Protein AF-A0A960H473-F1 (afdb_monomer)

Solvent-accessible surface area (backbone atoms only — not comparable to full-atom values): 8405 Å² total; per-residue (Å²): 109,72,68,59,54,53,52,51,51,52,54,52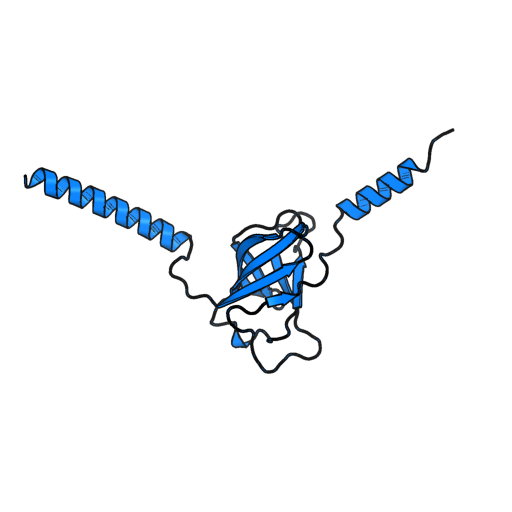,49,51,53,49,54,52,50,49,51,54,37,59,74,71,44,74,83,60,80,60,36,41,31,35,36,42,30,79,50,71,58,87,66,54,50,65,70,21,47,22,24,44,92,85,42,77,44,35,25,26,66,40,76,43,80,42,96,88,62,25,17,39,38,36,29,35,28,37,64,92,52,35,78,79,35,34,52,63,37,37,32,34,57,45,52,96,45,98,86,46,66,30,29,40,38,40,42,78,44,100,74,65,45,94,50,44,50,52,72,75,37,78,33,66,36,54,74,68,66,85,52,67,66,57,56,50,53,50,49,51,52,55,53,65,71,59,72,84,129

pLDDT: mean 86.51, std 12.82, range [48.12, 97.94]

Foldseek 3Di:
DVVVVVVVVVVVVVVVVVVVVVCVVLVVVPAFQKEKEKFLACDDQADFQAFEEEPRHGFWTFHDWDQDPNRIIITIITGHPVCQQVAAQQWEWEWDAPDLPGHTHIYTHADPDGHNGTHGGHYYHYHPDYDDRVVNVVVVVVVVVVVPDDD

Radius of gyration: 22.27 Å; Cα contacts (8 Å, |Δi|>4): 266; chains: 1; bounding box: 54×34×86 Å

Sequence (151 aa):
MKRLLAGLATITAIAAVVALAVGLFRGSFTKTVPVTVISDRAGLVMNPDAKVKLNGAQVGKVASIETMSNGGAALHLDLDPSLVDIIPANVGAEITSSTVFGSKFVDLVPPANPSAQPVRANQVIEGNRVTVEINTVFQQLVSVLSQIEPA

Structure (mmCIF, N/CA/C/O backbone):
data_AF-A0A960H473-F1
#
_entry.id   AF-A0A960H473-F1
#
loop_
_atom_site.group_PDB
_atom_site.id
_atom_site.type_symbol
_atom_site.label_atom_id
_atom_site.label_alt_id
_atom_site.label_comp_id
_atom_site.label_asym_id
_atom_site.label_entity_id
_atom_site.label_seq_id
_atom_site.pdbx_PDB_ins_code
_atom_site.Cartn_x
_atom_site.Cartn_y
_atom_site.Cartn_z
_atom_site.occupancy
_atom_site.B_iso_or_equiv
_atom_site.auth_seq_id
_atom_site.auth_comp_id
_atom_site.auth_asym_id
_atom_site.auth_atom_id
_atom_site.pdbx_PDB_model_num
ATOM 1 N N . MET A 1 1 ? 32.880 12.452 -37.963 1.00 62.97 1 MET A N 1
ATOM 2 C CA . MET A 1 1 ? 31.447 12.209 -37.660 1.00 62.97 1 MET A CA 1
ATOM 3 C C . MET A 1 1 ? 31.139 10.814 -37.116 1.00 62.97 1 MET A C 1
ATOM 5 O O . MET A 1 1 ? 30.485 10.751 -36.087 1.00 62.97 1 MET A O 1
ATOM 9 N N . LYS A 1 2 ? 31.635 9.705 -37.696 1.00 76.12 2 LYS A N 1
ATOM 10 C CA . LYS A 1 2 ? 31.334 8.336 -37.200 1.00 76.12 2 LYS A CA 1
ATOM 11 C C . LYS A 1 2 ? 31.669 8.097 -35.711 1.00 76.12 2 LYS A C 1
ATOM 13 O O . LYS A 1 2 ? 30.886 7.478 -35.007 1.00 76.12 2 LYS A O 1
ATOM 18 N N . ARG A 1 3 ? 32.787 8.644 -35.214 1.00 82.62 3 ARG A N 1
ATOM 19 C CA . ARG A 1 3 ? 33.190 8.549 -33.793 1.00 82.62 3 ARG A CA 1
ATOM 20 C C . ARG A 1 3 ? 32.268 9.312 -32.832 1.00 82.62 3 ARG A C 1
ATOM 22 O O . ARG A 1 3 ? 32.014 8.830 -31.738 1.00 82.62 3 ARG A O 1
ATOM 29 N N . LEU A 1 4 ? 31.755 10.469 -33.255 1.00 85.94 4 LEU A N 1
ATOM 30 C CA . LEU A 1 4 ? 30.803 11.272 -32.474 1.00 85.94 4 LEU A CA 1
ATOM 31 C C . LEU A 1 4 ? 29.442 10.572 -32.383 1.00 85.94 4 LEU A C 1
ATOM 33 O O . LEU A 1 4 ? 28.867 10.505 -31.305 1.00 85.94 4 LEU A O 1
ATOM 37 N N . LEU A 1 5 ? 28.976 9.985 -33.492 1.00 90.12 5 LEU A N 1
ATOM 38 C CA . LEU A 1 5 ? 27.752 9.175 -33.521 1.00 90.12 5 LEU A CA 1
ATOM 39 C C . LEU A 1 5 ? 27.862 7.939 -32.622 1.00 90.12 5 LEU A C 1
ATOM 41 O O . LEU A 1 5 ? 26.946 7.665 -31.857 1.00 90.12 5 LEU A O 1
ATOM 45 N N . ALA A 1 6 ? 28.994 7.228 -32.672 1.00 90.94 6 ALA A N 1
ATOM 46 C CA . ALA A 1 6 ? 29.238 6.083 -31.798 1.00 90.94 6 ALA A CA 1
ATOM 47 C C . ALA A 1 6 ? 29.291 6.490 -30.314 1.00 90.94 6 ALA A C 1
ATOM 49 O O . ALA A 1 6 ? 28.708 5.812 -29.477 1.00 90.94 6 ALA A O 1
ATOM 50 N N . GLY A 1 7 ? 29.936 7.617 -29.989 1.00 92.94 7 GLY A N 1
ATOM 51 C CA . GLY A 1 7 ? 29.963 8.149 -28.623 1.00 92.94 7 GLY A CA 1
ATOM 52 C C . GLY A 1 7 ? 28.570 8.509 -28.102 1.00 92.94 7 GLY A C 1
ATOM 53 O O . GLY A 1 7 ? 28.204 8.099 -27.003 1.00 92.94 7 GLY A O 1
ATOM 54 N N . LEU A 1 8 ? 27.769 9.210 -28.912 1.00 95.94 8 LEU A N 1
ATOM 55 C CA . LEU A 1 8 ? 26.397 9.567 -28.553 1.00 95.94 8 LEU A CA 1
ATOM 56 C C . LEU A 1 8 ? 25.522 8.320 -28.365 1.00 95.94 8 LEU A C 1
ATOM 58 O O . LEU A 1 8 ? 24.825 8.220 -27.362 1.00 95.94 8 LEU A O 1
ATOM 62 N N . ALA A 1 9 ? 25.617 7.345 -29.275 1.00 95.88 9 ALA A N 1
ATOM 63 C CA . ALA A 1 9 ? 24.871 6.093 -29.182 1.00 95.88 9 ALA A CA 1
ATOM 64 C C . ALA A 1 9 ? 25.179 5.330 -27.884 1.00 95.88 9 ALA A C 1
ATOM 66 O O . ALA A 1 9 ? 24.258 4.856 -27.221 1.00 95.88 9 ALA A O 1
ATOM 67 N N . THR A 1 10 ? 26.450 5.260 -27.479 1.00 95.81 10 THR A N 1
ATOM 68 C CA . THR A 1 10 ? 26.849 4.612 -26.222 1.00 95.81 10 THR A CA 1
ATOM 69 C C . THR A 1 10 ? 26.279 5.334 -25.000 1.00 95.81 10 THR A C 1
ATOM 71 O O . THR A 1 10 ? 25.761 4.682 -24.097 1.00 95.81 10 THR A O 1
ATOM 74 N N . ILE A 1 11 ? 26.319 6.672 -24.972 1.00 97.25 11 ILE A N 1
ATOM 75 C CA . ILE A 1 11 ? 25.741 7.460 -23.869 1.00 97.25 11 ILE A CA 1
ATOM 76 C C . ILE A 1 11 ? 24.231 7.226 -23.779 1.00 97.25 11 ILE A C 1
ATOM 78 O O . ILE A 1 11 ? 23.711 6.974 -22.693 1.00 97.25 11 ILE A O 1
ATOM 82 N N . THR A 1 12 ? 23.529 7.257 -24.914 1.00 97.56 12 THR A N 1
ATOM 83 C CA . THR A 1 12 ? 22.089 6.984 -24.959 1.00 97.56 12 THR A CA 1
ATOM 84 C C . THR A 1 12 ? 21.772 5.565 -24.494 1.00 97.56 12 THR A C 1
ATOM 86 O O . THR A 1 12 ? 20.835 5.381 -23.721 1.00 97.56 12 THR A O 1
ATOM 89 N N . ALA A 1 13 ? 22.564 4.569 -24.898 1.00 97.75 13 ALA A N 1
ATOM 90 C CA . ALA A 1 13 ? 22.385 3.189 -24.456 1.00 97.75 13 ALA A CA 1
ATOM 91 C C . ALA A 1 13 ? 22.559 3.049 -22.935 1.00 97.75 13 ALA A C 1
ATOM 93 O O . ALA A 1 13 ? 21.725 2.429 -22.281 1.00 97.75 13 ALA A O 1
ATOM 94 N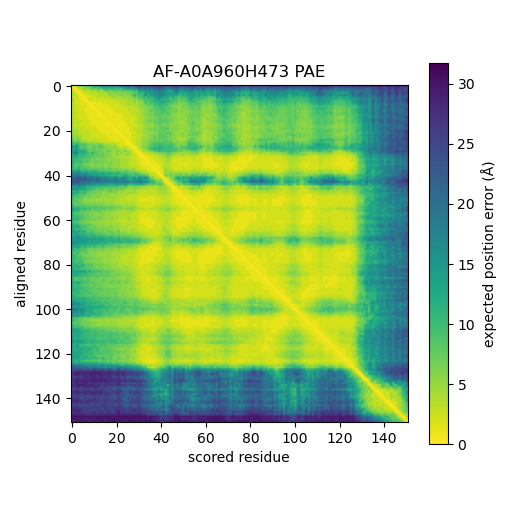 N . ILE A 1 14 ? 23.587 3.676 -22.352 1.00 97.94 14 ILE A N 1
ATOM 95 C CA . ILE A 1 14 ? 23.796 3.681 -20.896 1.00 97.94 14 ILE A CA 1
ATOM 96 C C . ILE A 1 14 ? 22.619 4.355 -20.184 1.00 97.94 14 ILE A C 1
ATOM 98 O O . ILE A 1 14 ? 22.074 3.791 -19.236 1.00 97.94 14 ILE A O 1
ATOM 102 N N . ALA A 1 15 ? 22.188 5.528 -20.653 1.00 97.88 15 ALA A N 1
ATOM 103 C CA . ALA A 1 15 ? 21.049 6.234 -20.073 1.00 97.88 15 ALA A CA 1
ATOM 104 C C . ALA A 1 15 ? 19.764 5.390 -20.128 1.00 97.88 15 ALA A C 1
ATOM 106 O O . ALA A 1 15 ? 19.024 5.338 -19.146 1.00 97.88 15 ALA A O 1
ATOM 107 N N . ALA A 1 16 ? 19.529 4.678 -21.234 1.00 97.44 16 ALA A N 1
ATOM 108 C CA . ALA A 1 16 ? 18.391 3.777 -21.385 1.00 97.44 16 ALA A CA 1
ATOM 109 C C . ALA A 1 16 ? 18.452 2.591 -20.411 1.00 97.44 16 ALA A C 1
ATOM 111 O O . ALA A 1 16 ? 17.446 2.269 -19.785 1.00 97.44 16 ALA A O 1
ATOM 112 N N . VAL A 1 17 ? 19.625 1.972 -20.232 1.00 97.88 17 VAL A N 1
ATOM 113 C CA . VAL A 1 17 ? 19.820 0.870 -19.273 1.00 97.88 17 VAL A CA 1
ATOM 114 C C . VAL A 1 17 ? 19.560 1.338 -17.841 1.00 97.88 17 VAL A C 1
ATOM 116 O O . VAL A 1 17 ? 18.849 0.665 -17.099 1.00 97.88 17 VAL A O 1
ATOM 119 N N . VAL A 1 18 ? 20.081 2.509 -17.459 1.00 97.38 18 VAL A N 1
ATOM 120 C CA . VAL A 1 18 ? 19.844 3.095 -16.130 1.00 97.38 18 VAL A CA 1
ATOM 121 C C . VAL A 1 18 ? 18.361 3.410 -15.931 1.00 97.38 18 VAL A C 1
ATOM 123 O O . VAL A 1 18 ? 17.791 3.036 -14.908 1.00 97.38 18 VAL A O 1
ATOM 126 N N . ALA A 1 19 ? 17.710 4.041 -16.912 1.00 95.50 19 ALA A N 1
ATOM 127 C CA . ALA A 1 19 ? 16.282 4.348 -16.848 1.00 95.50 19 ALA A CA 1
ATOM 128 C C . ALA A 1 19 ? 15.425 3.077 -16.729 1.00 95.50 19 ALA A C 1
ATOM 130 O O . ALA A 1 19 ? 14.502 3.028 -15.915 1.00 95.50 19 ALA A O 1
ATOM 131 N N . LEU A 1 20 ? 15.762 2.030 -17.488 1.00 95.56 20 LEU A N 1
ATOM 132 C CA . LEU A 1 20 ? 15.090 0.736 -17.421 1.00 95.56 20 LEU A CA 1
ATOM 133 C C . LEU A 1 20 ? 15.265 0.086 -16.044 1.00 95.56 20 LEU A C 1
ATOM 135 O O . LEU A 1 20 ? 14.284 -0.361 -15.457 1.00 95.56 20 LEU A O 1
ATOM 139 N N . ALA A 1 21 ? 16.485 0.077 -15.500 1.00 94.94 21 ALA A N 1
ATOM 140 C CA . ALA A 1 21 ? 16.762 -0.464 -14.172 1.00 94.94 21 ALA A CA 1
ATOM 141 C C . ALA A 1 21 ? 15.971 0.276 -13.079 1.00 94.94 21 ALA A C 1
ATOM 143 O O . ALA A 1 21 ? 15.367 -0.364 -12.219 1.00 94.94 21 ALA A O 1
ATOM 144 N N . VAL A 1 22 ? 15.907 1.611 -13.146 1.00 93.56 22 VAL A N 1
ATOM 145 C CA . VAL A 1 22 ? 15.099 2.428 -12.224 1.00 93.56 22 VAL A CA 1
ATOM 146 C C . VAL A 1 22 ? 13.610 2.094 -12.347 1.00 93.56 22 VAL A C 1
ATOM 148 O O . VAL A 1 22 ? 12.943 1.918 -11.328 1.00 93.56 22 VAL A O 1
ATOM 151 N N . GLY A 1 23 ? 13.083 1.978 -13.569 1.00 90.25 23 GLY A N 1
ATOM 152 C CA . GLY A 1 23 ? 11.677 1.634 -13.800 1.00 90.25 23 GLY A CA 1
ATOM 153 C C . GLY A 1 23 ? 11.313 0.235 -13.294 1.00 90.25 23 GLY A C 1
ATOM 154 O O . GLY A 1 23 ? 10.269 0.059 -12.667 1.00 90.25 23 GLY A O 1
ATOM 155 N N . LEU A 1 24 ? 12.197 -0.748 -13.495 1.00 87.75 24 LEU A N 1
ATOM 156 C CA . LEU A 1 24 ? 12.027 -2.105 -12.970 1.00 87.75 24 LEU A CA 1
ATOM 157 C C . LEU A 1 24 ? 12.066 -2.127 -11.439 1.00 87.75 24 LEU A C 1
ATOM 159 O O . LEU A 1 24 ? 11.209 -2.753 -10.824 1.00 87.75 24 LEU A O 1
ATOM 163 N N . PHE A 1 25 ? 13.000 -1.400 -10.817 1.00 86.00 25 PHE A N 1
ATOM 164 C CA . PHE A 1 25 ? 13.117 -1.343 -9.357 1.00 86.00 25 PHE A CA 1
ATOM 165 C C . PHE A 1 25 ? 11.898 -0.689 -8.690 1.00 86.00 25 PHE A C 1
ATOM 167 O O . PHE A 1 25 ? 11.474 -1.112 -7.620 1.00 86.00 25 PHE A O 1
ATOM 174 N N . ARG A 1 26 ? 11.294 0.315 -9.337 1.00 83.31 26 ARG A N 1
ATOM 175 C CA . ARG A 1 26 ? 10.057 0.964 -8.867 1.00 83.31 26 ARG A CA 1
ATOM 176 C C . ARG A 1 26 ? 8.788 0.155 -9.155 1.00 83.31 26 ARG A C 1
ATOM 178 O O . ARG A 1 26 ? 7.716 0.524 -8.682 1.00 83.31 26 ARG A O 1
ATOM 185 N N . GLY A 1 27 ? 8.882 -0.918 -9.942 1.00 80.31 27 GLY A N 1
ATOM 186 C CA . GLY A 1 27 ? 7.722 -1.686 -10.395 1.00 80.31 27 GLY A CA 1
ATOM 187 C C . GLY A 1 27 ? 6.835 -0.933 -11.391 1.00 80.31 27 GLY A C 1
ATOM 188 O O . GLY A 1 27 ? 5.669 -1.278 -11.537 1.00 80.31 27 GLY A O 1
ATOM 189 N N . SER A 1 28 ? 7.362 0.074 -12.101 1.00 78.50 28 SER A N 1
ATOM 190 C CA . SER A 1 28 ? 6.592 0.935 -13.021 1.00 78.50 28 SER A CA 1
ATOM 191 C C . SER A 1 28 ? 5.975 0.200 -14.221 1.00 78.50 28 SER A C 1
ATOM 193 O O . SER A 1 28 ? 5.201 0.789 -14.968 1.00 78.50 28 SER A O 1
ATOM 195 N N . PHE A 1 29 ? 6.323 -1.072 -14.420 1.00 82.12 29 PHE A N 1
ATOM 196 C CA . PHE A 1 29 ? 5.809 -1.929 -15.491 1.00 82.12 29 PHE A CA 1
ATOM 197 C C . PHE A 1 29 ? 4.865 -3.031 -14.980 1.00 82.12 29 PHE A C 1
ATOM 199 O O . PHE A 1 29 ? 4.435 -3.882 -15.759 1.00 82.12 29 PHE A O 1
ATOM 206 N N . THR A 1 30 ? 4.551 -3.040 -13.683 1.00 83.88 30 THR A N 1
ATOM 207 C CA . THR A 1 30 ? 3.662 -4.027 -13.066 1.00 83.88 30 THR A CA 1
ATOM 208 C C . THR A 1 30 ? 2.213 -3.568 -13.186 1.00 83.88 30 THR A C 1
ATOM 210 O O . THR A 1 30 ? 1.893 -2.420 -12.889 1.00 83.88 30 THR A O 1
ATOM 213 N N . LYS A 1 31 ? 1.317 -4.464 -13.617 1.00 90.81 31 LYS A N 1
ATOM 214 C CA . LYS A 1 31 ? -0.126 -4.190 -13.615 1.00 90.81 31 LYS A CA 1
ATOM 215 C C . LYS A 1 31 ? -0.656 -4.262 -12.186 1.00 90.81 31 LYS A C 1
ATOM 217 O O . LYS A 1 31 ? -0.385 -5.239 -11.494 1.00 90.81 31 LYS A O 1
ATOM 222 N N . THR A 1 32 ? -1.437 -3.269 -11.787 1.00 93.69 32 THR A N 1
ATOM 223 C CA . THR A 1 32 ? -2.049 -3.176 -10.457 1.00 93.69 32 THR A CA 1
ATOM 224 C C . THR A 1 32 ? -3.525 -2.815 -10.588 1.00 93.69 32 THR A C 1
ATOM 226 O O . THR A 1 32 ? -3.970 -2.321 -11.629 1.00 93.69 32 THR A O 1
ATOM 229 N N . VAL A 1 33 ? -4.304 -3.099 -9.546 1.00 96.25 33 VAL A N 1
ATOM 230 C CA . VAL A 1 33 ? -5.680 -2.613 -9.410 1.00 96.25 33 VAL A CA 1
ATOM 231 C C . VAL A 1 33 ? -5.666 -1.458 -8.406 1.00 96.25 33 VAL A C 1
ATOM 233 O O . VAL A 1 33 ? -5.464 -1.710 -7.216 1.00 96.25 33 VAL A O 1
ATOM 236 N N . PRO A 1 34 ? -5.841 -0.202 -8.862 1.00 96.56 34 PRO A N 1
ATOM 237 C CA . PRO A 1 34 ? -5.769 0.957 -7.985 1.00 96.56 34 PRO A CA 1
ATOM 238 C C . PRO A 1 34 ? -7.007 1.027 -7.091 1.00 96.56 34 PRO A C 1
ATOM 240 O O . PRO A 1 34 ? -8.123 0.857 -7.576 1.00 96.56 34 PRO A O 1
ATOM 243 N N . VAL A 1 35 ? -6.832 1.299 -5.804 1.00 96.94 35 VAL A N 1
ATOM 244 C CA . VAL A 1 35 ? -7.915 1.488 -4.821 1.00 96.94 35 VAL A CA 1
ATOM 245 C C . VAL A 1 35 ? -7.502 2.597 -3.861 1.00 96.94 35 VAL A C 1
ATOM 247 O O . VAL A 1 35 ? -6.326 2.712 -3.537 1.00 96.94 35 VAL A O 1
ATOM 250 N N . THR A 1 36 ? -8.437 3.408 -3.377 1.00 96.81 36 THR A N 1
ATOM 251 C CA . THR A 1 36 ? -8.126 4.496 -2.440 1.00 96.81 36 THR A CA 1
ATOM 252 C C . THR A 1 36 ? -8.727 4.209 -1.073 1.00 96.81 36 THR A C 1
ATOM 254 O O . THR A 1 36 ? -9.915 3.920 -0.968 1.00 96.81 36 THR A O 1
ATOM 257 N N . VAL A 1 37 ? -7.928 4.333 -0.016 1.00 94.81 37 VAL A N 1
ATOM 258 C CA . VAL A 1 37 ? -8.411 4.317 1.370 1.00 94.81 37 VAL A CA 1
ATOM 259 C C . VAL A 1 37 ? -8.442 5.738 1.906 1.00 94.81 37 VAL A C 1
ATOM 261 O O . VAL A 1 37 ? -7.423 6.429 1.911 1.00 94.81 37 VAL A O 1
ATOM 264 N N . ILE A 1 38 ? -9.607 6.159 2.386 1.00 93.00 38 ILE A N 1
ATOM 265 C CA . ILE A 1 38 ? -9.791 7.444 3.060 1.00 93.00 38 ILE A CA 1
ATOM 266 C C . ILE A 1 38 ? -9.703 7.225 4.565 1.00 93.00 38 ILE A C 1
ATOM 268 O O . ILE A 1 38 ? -10.375 6.355 5.106 1.00 93.00 38 ILE A O 1
ATOM 272 N N . SER A 1 39 ? -8.867 8.008 5.239 1.00 88.75 39 SER A N 1
ATOM 273 C CA . SER A 1 39 ? -8.642 7.900 6.681 1.00 88.75 39 SER A CA 1
ATOM 274 C C . SER A 1 39 ? -8.574 9.275 7.339 1.00 88.75 39 SER A C 1
ATOM 276 O O . SER A 1 39 ? -8.140 10.248 6.718 1.00 88.75 39 SER A O 1
ATOM 278 N N . ASP A 1 40 ? -8.927 9.344 8.624 1.00 83.81 40 ASP A N 1
ATOM 279 C CA . ASP A 1 40 ? -8.807 10.569 9.432 1.00 83.81 40 ASP A CA 1
ATOM 280 C C . ASP A 1 40 ? -7.354 11.053 9.559 1.00 83.81 40 ASP A C 1
ATOM 282 O O . ASP A 1 40 ? -7.100 12.212 9.869 1.00 83.81 40 ASP A O 1
ATOM 286 N N . ARG A 1 41 ? -6.385 10.153 9.355 1.00 76.38 41 ARG A N 1
ATOM 287 C CA . ARG A 1 41 ? -4.946 10.428 9.355 1.00 76.38 41 ARG A CA 1
ATOM 288 C C . ARG A 1 41 ? -4.189 9.273 8.711 1.00 76.38 41 ARG A C 1
ATOM 290 O O . ARG A 1 41 ? -4.548 8.117 8.911 1.00 76.38 41 ARG A O 1
ATOM 297 N N . ALA A 1 42 ? -3.054 9.570 8.078 1.00 68.38 42 ALA A N 1
ATOM 298 C CA . ALA A 1 42 ? -2.188 8.543 7.487 1.00 68.38 42 ALA A CA 1
ATOM 299 C C . ALA A 1 42 ? -1.597 7.560 8.524 1.00 68.38 42 ALA A C 1
ATOM 301 O O . ALA A 1 42 ? -1.170 6.470 8.159 1.00 68.38 42 ALA A O 1
ATOM 302 N N . GLY A 1 43 ? -1.571 7.940 9.809 1.00 63.66 43 GLY A N 1
ATOM 303 C CA . GLY A 1 43 ? -0.901 7.214 10.894 1.00 63.66 43 GLY A CA 1
ATOM 304 C C . GLY A 1 43 ? 0.580 7.593 11.021 1.00 63.66 43 GLY A C 1
ATOM 305 O O . GLY A 1 43 ? 1.241 7.918 10.034 1.00 63.66 43 GLY A O 1
ATOM 306 N N . LEU A 1 44 ? 1.116 7.593 12.248 1.00 63.09 44 LEU A N 1
ATOM 307 C CA . LEU A 1 44 ? 2.544 7.847 12.469 1.00 63.09 44 LEU A CA 1
ATOM 308 C C . LEU A 1 44 ? 3.374 6.767 11.738 1.00 63.09 44 LEU A C 1
ATOM 310 O O . LEU A 1 44 ? 3.180 5.579 11.985 1.00 63.09 44 LEU A O 1
ATOM 314 N N . VAL A 1 45 ? 4.312 7.168 10.868 1.00 70.94 45 VAL A N 1
ATOM 315 C CA . VAL A 1 45 ? 5.222 6.261 10.122 1.00 70.94 45 VAL A CA 1
ATOM 316 C C . VAL A 1 45 ? 4.539 5.403 9.033 1.00 70.94 45 VAL A C 1
ATOM 318 O O . VAL A 1 45 ? 4.959 4.278 8.749 1.00 70.94 45 VAL A O 1
ATOM 321 N N . MET A 1 46 ? 3.492 5.919 8.385 1.00 88.25 46 MET A N 1
ATOM 322 C CA . MET A 1 46 ? 3.026 5.363 7.108 1.00 88.25 46 MET A CA 1
ATOM 323 C C . MET A 1 46 ? 3.950 5.807 5.969 1.00 88.25 46 MET A C 1
ATOM 325 O O . MET A 1 46 ? 4.280 6.986 5.865 1.00 88.25 46 MET A O 1
ATOM 329 N N . ASN A 1 47 ? 4.365 4.867 5.119 1.00 89.06 47 ASN A N 1
ATOM 330 C CA . ASN A 1 47 ? 5.302 5.118 4.024 1.00 89.06 47 ASN A CA 1
ATOM 331 C C . ASN A 1 47 ? 4.745 4.599 2.692 1.00 89.06 47 ASN A C 1
ATOM 333 O O . ASN A 1 47 ? 4.018 3.602 2.687 1.00 89.06 47 ASN A O 1
ATOM 337 N N . PRO A 1 48 ? 5.134 5.206 1.558 1.00 91.31 48 PRO A N 1
ATOM 338 C CA . PRO A 1 48 ? 5.034 4.540 0.265 1.00 91.31 48 PRO A CA 1
ATOM 339 C C . PRO A 1 48 ? 5.707 3.160 0.312 1.00 91.31 48 PRO A C 1
ATOM 341 O O . PRO A 1 48 ? 6.639 2.936 1.087 1.00 91.31 48 PRO A O 1
ATOM 344 N N . ASP A 1 49 ? 5.196 2.226 -0.484 1.00 92.00 49 ASP A N 1
ATOM 345 C CA . ASP A 1 49 ? 5.552 0.803 -0.496 1.00 92.00 49 ASP A CA 1
ATOM 346 C C . ASP A 1 49 ? 5.226 0.030 0.802 1.00 92.00 49 ASP A C 1
ATOM 348 O O . ASP A 1 49 ? 5.579 -1.148 0.933 1.00 92.00 49 ASP A O 1
ATOM 352 N N . ALA A 1 50 ? 4.494 0.633 1.751 1.00 94.62 50 ALA A N 1
ATOM 353 C CA . ALA A 1 50 ? 3.926 -0.101 2.879 1.00 94.62 50 ALA A CA 1
ATOM 354 C C . ALA A 1 50 ? 3.002 -1.224 2.390 1.00 94.62 50 ALA A C 1
ATOM 356 O O . ALA A 1 50 ? 2.327 -1.113 1.367 1.00 94.62 50 ALA A O 1
ATOM 357 N N . LYS A 1 51 ? 2.970 -2.334 3.129 1.00 96.19 51 LYS A N 1
ATOM 358 C CA . LYS A 1 51 ? 2.206 -3.518 2.724 1.00 96.19 51 LYS A CA 1
ATOM 359 C C . LYS A 1 51 ? 0.704 -3.241 2.808 1.00 96.19 51 LYS A C 1
ATOM 361 O O . LYS A 1 51 ? 0.248 -2.576 3.733 1.00 96.19 51 LYS A O 1
ATOM 366 N N . VAL A 1 52 ? -0.054 -3.814 1.881 1.00 97.06 52 VAL A N 1
ATOM 367 C CA . VAL A 1 52 ? -1.503 -3.990 2.024 1.00 97.06 52 VAL A CA 1
ATOM 368 C C . VAL A 1 52 ? -1.747 -5.469 2.255 1.00 97.06 52 VAL A C 1
ATOM 370 O O . VAL A 1 52 ? -1.221 -6.299 1.508 1.00 97.06 52 VAL A O 1
ATOM 373 N N . LYS A 1 53 ? -2.478 -5.812 3.311 1.00 97.12 53 LYS A N 1
ATOM 374 C CA . LYS A 1 53 ? -2.699 -7.195 3.728 1.00 97.12 53 LYS A CA 1
ATOM 375 C C . LYS A 1 53 ? -4.176 -7.546 3.767 1.00 97.12 53 LYS A C 1
ATOM 377 O O . LYS A 1 53 ? -5.007 -6.669 3.911 1.00 97.12 53 LYS A O 1
ATOM 382 N N . LEU A 1 54 ? -4.471 -8.831 3.641 1.00 96.50 54 LEU A N 1
ATOM 383 C CA . LEU A 1 54 ? -5.771 -9.442 3.892 1.00 96.50 54 LEU A CA 1
ATOM 384 C C . LEU A 1 54 ? -5.499 -10.706 4.706 1.00 96.50 54 LEU A C 1
ATOM 386 O O . LEU A 1 54 ? -4.720 -11.556 4.267 1.00 96.50 54 LEU A O 1
ATOM 390 N N . ASN A 1 55 ? -6.095 -10.833 5.893 1.00 94.06 55 ASN A N 1
ATOM 391 C CA . ASN A 1 55 ? -5.865 -11.977 6.789 1.00 94.06 55 ASN A CA 1
ATOM 392 C C . ASN A 1 55 ? -4.362 -12.256 7.035 1.00 94.06 55 ASN A C 1
ATOM 394 O O . ASN A 1 55 ? -3.917 -13.402 7.068 1.00 94.06 55 ASN A O 1
ATOM 398 N N . GLY A 1 56 ? -3.551 -11.196 7.143 1.00 92.56 56 GLY A N 1
ATOM 399 C CA . GLY A 1 56 ? -2.102 -11.277 7.358 1.00 92.56 56 GLY A CA 1
ATOM 400 C C . GLY A 1 56 ? -1.244 -11.559 6.114 1.00 92.56 56 GLY A C 1
ATOM 401 O O . GLY A 1 56 ? -0.033 -11.317 6.161 1.00 92.56 56 GLY A O 1
ATOM 402 N N . ALA A 1 57 ? -1.834 -11.994 4.997 1.00 95.69 57 ALA A N 1
ATOM 403 C CA . ALA A 1 57 ? -1.137 -12.191 3.726 1.00 95.69 57 ALA A CA 1
ATOM 404 C C . ALA A 1 57 ? -1.063 -10.879 2.937 1.00 95.69 57 ALA A C 1
ATOM 406 O O . ALA A 1 57 ? -2.021 -10.114 2.917 1.00 95.69 57 ALA A O 1
ATOM 407 N N . GLN A 1 58 ? 0.069 -10.597 2.289 1.00 97.19 58 GLN A N 1
ATOM 408 C CA . GLN A 1 58 ? 0.210 -9.392 1.471 1.00 97.19 58 GLN A CA 1
ATOM 409 C C . GLN A 1 58 ? -0.553 -9.551 0.149 1.00 97.19 58 GLN A C 1
ATOM 411 O O . GLN A 1 58 ? -0.308 -10.501 -0.585 1.00 97.19 58 GLN A O 1
ATOM 416 N N . VAL A 1 59 ? -1.431 -8.594 -0.149 1.00 97.38 59 VAL A N 1
ATOM 417 C CA . VAL A 1 59 ? -2.263 -8.549 -1.368 1.00 97.38 59 VAL A CA 1
ATOM 418 C C . VAL A 1 59 ? -2.013 -7.302 -2.221 1.00 97.38 59 VAL A C 1
ATOM 420 O O . VAL A 1 59 ? -2.625 -7.120 -3.268 1.00 97.38 59 VAL A O 1
ATOM 423 N N . GLY A 1 60 ? -1.120 -6.418 -1.777 1.00 96.88 60 GLY A N 1
ATOM 424 C CA . GLY A 1 60 ? -0.782 -5.193 -2.490 1.00 96.88 60 GLY A CA 1
ATOM 425 C C . GLY A 1 60 ? 0.220 -4.333 -1.731 1.00 96.88 60 GLY A C 1
ATOM 426 O O . GLY A 1 60 ? 0.910 -4.799 -0.809 1.00 96.88 60 GLY A O 1
ATOM 427 N N . LYS A 1 61 ? 0.285 -3.060 -2.111 1.00 96.06 61 LYS A N 1
ATOM 428 C CA . LYS A 1 61 ? 1.117 -2.045 -1.461 1.00 96.06 61 LYS A CA 1
ATOM 429 C C . LYS A 1 61 ? 0.492 -0.652 -1.526 1.00 96.06 61 LYS A C 1
ATOM 431 O O . LYS A 1 61 ? -0.364 -0.389 -2.362 1.00 96.06 61 LYS A O 1
ATOM 436 N N . VAL A 1 62 ? 0.944 0.244 -0.659 1.00 95.75 62 VAL A N 1
ATOM 437 C CA . VAL A 1 62 ? 0.628 1.674 -0.718 1.00 95.75 62 VAL A CA 1
ATOM 438 C C . VAL A 1 62 ? 1.491 2.308 -1.808 1.00 95.75 62 VAL A C 1
ATOM 440 O O . VAL A 1 62 ? 2.714 2.318 -1.701 1.00 95.75 62 VAL A O 1
ATOM 443 N N . ALA A 1 63 ? 0.872 2.824 -2.863 1.00 94.44 63 ALA A N 1
ATOM 444 C CA . ALA A 1 63 ? 1.547 3.504 -3.963 1.00 94.44 63 ALA A CA 1
ATOM 445 C C . ALA A 1 63 ? 1.943 4.936 -3.579 1.00 94.44 63 ALA A C 1
ATOM 447 O O . ALA A 1 63 ? 3.070 5.371 -3.817 1.00 94.44 63 ALA A O 1
ATOM 448 N N . SER A 1 64 ? 1.021 5.670 -2.956 1.00 94.19 64 SER A N 1
ATOM 449 C CA . SER A 1 64 ? 1.252 7.042 -2.511 1.00 94.19 64 SER A CA 1
ATOM 450 C C . SER A 1 64 ? 0.307 7.431 -1.378 1.00 94.19 64 SER A C 1
ATOM 452 O O . SER A 1 64 ? -0.686 6.760 -1.096 1.00 94.19 64 SER A O 1
ATOM 454 N N . ILE A 1 65 ? 0.661 8.516 -0.695 1.00 93.38 65 ILE A N 1
ATOM 455 C CA . ILE A 1 65 ? -0.091 9.072 0.426 1.00 93.38 65 ILE A CA 1
ATOM 456 C C . ILE A 1 65 ? -0.314 10.544 0.109 1.00 93.38 65 ILE A C 1
ATOM 458 O O . ILE A 1 65 ? 0.641 11.274 -0.157 1.00 93.38 65 ILE A O 1
ATOM 462 N N . GLU A 1 66 ? -1.567 10.966 0.133 1.00 92.75 66 GLU A N 1
ATOM 463 C CA . GLU A 1 66 ? -1.983 12.336 -0.117 1.00 92.75 66 GLU A CA 1
ATOM 464 C C . GLU A 1 66 ? -2.617 12.915 1.147 1.00 92.75 66 GLU A C 1
ATOM 466 O O . GLU A 1 66 ? -3.531 12.331 1.732 1.00 92.75 66 GLU A O 1
ATOM 471 N N . THR A 1 67 ? -2.125 14.075 1.574 1.00 90.19 67 THR A N 1
ATOM 472 C CA . THR A 1 67 ? -2.716 14.823 2.685 1.00 90.19 67 THR A CA 1
ATOM 473 C C . THR A 1 67 ? -3.911 15.613 2.173 1.00 90.19 67 THR A C 1
ATOM 475 O O . THR A 1 67 ? -3.770 16.437 1.270 1.00 90.19 67 THR A O 1
ATOM 478 N N . MET A 1 68 ? -5.081 15.396 2.766 1.00 88.56 68 MET A N 1
ATOM 479 C CA . MET A 1 68 ? -6.298 16.114 2.403 1.00 88.56 68 MET A CA 1
ATOM 480 C C . MET A 1 68 ? -6.417 17.450 3.142 1.00 88.56 68 MET A C 1
ATOM 482 O O . MET A 1 68 ? -5.885 17.645 4.235 1.00 88.56 68 MET A O 1
ATOM 486 N N . SER A 1 69 ? -7.168 18.382 2.553 1.00 87.00 69 SER A N 1
ATOM 487 C CA . SER A 1 69 ? -7.385 19.735 3.089 1.00 87.00 69 SER A CA 1
ATOM 488 C C . SER A 1 69 ? -8.109 19.762 4.439 1.00 87.00 69 SER A C 1
ATOM 490 O O . SER A 1 69 ? -7.952 20.713 5.200 1.00 87.00 69 SER A O 1
ATOM 492 N N . ASN A 1 70 ? -8.875 18.718 4.754 1.00 84.88 70 ASN A N 1
ATOM 493 C CA . ASN A 1 70 ? -9.567 18.545 6.031 1.00 84.88 70 ASN A CA 1
ATOM 494 C C . ASN A 1 70 ? -8.673 17.958 7.145 1.00 84.88 70 ASN A C 1
ATOM 496 O O . ASN A 1 70 ? -9.174 17.687 8.232 1.00 84.88 70 ASN A O 1
ATOM 500 N N . GLY A 1 71 ? -7.379 17.738 6.883 1.00 82.50 71 GLY A N 1
ATOM 501 C CA . GLY A 1 71 ? -6.440 17.112 7.821 1.00 82.50 71 GLY A CA 1
ATOM 502 C C . GLY A 1 71 ? -6.400 15.579 7.763 1.00 82.50 71 GLY A C 1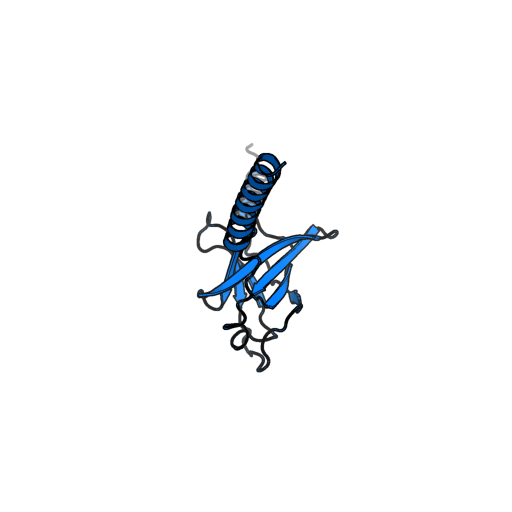
ATOM 503 O O . GLY A 1 71 ? -5.558 14.982 8.434 1.00 82.50 71 GLY A O 1
ATOM 504 N N . GLY A 1 72 ? -7.258 14.953 6.951 1.00 87.56 72 GLY A N 1
ATOM 505 C CA . GLY A 1 72 ? -7.247 13.516 6.679 1.00 87.56 72 GLY A CA 1
ATOM 506 C C . GLY A 1 72 ? -6.152 13.086 5.701 1.00 87.56 72 GLY A C 1
ATOM 507 O O . GLY A 1 72 ? -5.372 13.900 5.200 1.00 87.56 72 GLY A O 1
ATOM 508 N N . ALA A 1 73 ? -6.108 11.792 5.390 1.00 90.75 73 ALA A N 1
ATOM 509 C CA . ALA A 1 73 ? -5.198 11.241 4.390 1.00 90.75 73 ALA A CA 1
ATOM 510 C C . ALA A 1 73 ? -5.900 10.273 3.434 1.00 90.75 73 ALA A C 1
ATOM 512 O O . ALA A 1 73 ? -6.680 9.417 3.861 1.00 90.75 73 ALA A O 1
ATOM 513 N N . ALA A 1 74 ? -5.577 10.400 2.148 1.00 93.75 74 ALA A N 1
ATOM 514 C CA . ALA A 1 74 ? -5.931 9.450 1.106 1.00 93.75 74 ALA A CA 1
ATOM 515 C C . ALA A 1 74 ? -4.712 8.569 0.814 1.00 93.75 74 ALA A C 1
ATOM 517 O O . ALA A 1 74 ? -3.657 9.054 0.404 1.00 93.75 74 ALA A O 1
ATOM 518 N N . LEU A 1 75 ? -4.842 7.268 1.061 1.00 94.88 75 LEU A N 1
ATOM 519 C CA . LEU A 1 75 ? -3.820 6.282 0.737 1.00 94.88 75 LEU A CA 1
ATOM 520 C C . LEU A 1 75 ? -4.206 5.636 -0.588 1.00 94.88 75 LEU A C 1
ATOM 522 O O . LEU A 1 75 ? -5.228 4.956 -0.679 1.00 94.88 75 LEU A O 1
ATOM 526 N N . HIS A 1 76 ? -3.383 5.838 -1.608 1.00 96.69 76 HIS A N 1
ATOM 527 C CA . HIS A 1 76 ? -3.554 5.203 -2.908 1.00 96.69 76 HIS A CA 1
ATOM 528 C C . HIS A 1 76 ? -2.867 3.844 -2.868 1.00 96.69 76 HIS A C 1
ATOM 530 O O . HIS A 1 76 ? -1.675 3.753 -2.577 1.00 96.69 76 HIS A O 1
ATOM 536 N N . LEU A 1 77 ? -3.628 2.785 -3.102 1.00 96.88 77 LEU A N 1
ATOM 537 C CA . LEU A 1 77 ? -3.196 1.400 -3.014 1.00 96.88 77 LEU A CA 1
ATOM 538 C C . LEU A 1 77 ? -3.077 0.801 -4.407 1.00 96.88 77 LEU A C 1
ATOM 540 O O . LEU A 1 77 ? -3.958 0.978 -5.242 1.00 96.88 77 LEU A O 1
ATOM 544 N N . ASP A 1 78 ? -2.029 0.015 -4.599 1.00 96.88 78 ASP A N 1
ATOM 545 C CA . ASP A 1 78 ? -1.839 -0.864 -5.740 1.00 96.88 78 ASP A CA 1
ATOM 546 C C . ASP A 1 78 ? -2.073 -2.307 -5.285 1.00 96.88 78 ASP A C 1
ATOM 548 O O . ASP A 1 78 ? -1.228 -2.899 -4.603 1.00 96.88 78 ASP A O 1
ATOM 552 N N . LEU A 1 79 ? -3.229 -2.874 -5.639 1.00 97.12 79 LEU A N 1
ATOM 553 C CA . LEU A 1 79 ? -3.553 -4.273 -5.350 1.00 97.12 79 LEU A CA 1
ATOM 554 C C . LEU A 1 79 ? -3.038 -5.199 -6.454 1.00 97.12 79 LEU A C 1
ATOM 556 O O . LEU A 1 79 ? -3.018 -4.832 -7.633 1.00 97.12 79 LEU A O 1
ATOM 560 N N . ASP A 1 80 ? -2.643 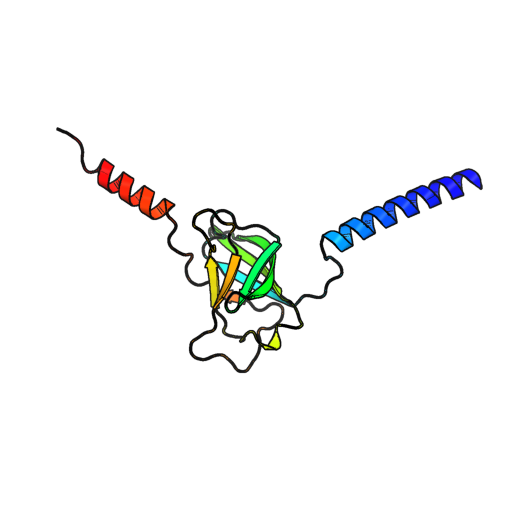-6.412 -6.069 1.00 95.94 80 ASP A N 1
ATOM 561 C CA . ASP A 1 80 ? -2.234 -7.459 -7.001 1.00 95.94 80 ASP A CA 1
ATOM 562 C C . ASP A 1 80 ? -3.460 -7.974 -7.779 1.00 95.94 80 ASP A C 1
ATOM 564 O O . ASP A 1 80 ? -4.367 -8.546 -7.166 1.00 95.94 80 ASP A O 1
ATOM 568 N N . PRO A 1 81 ? -3.508 -7.831 -9.118 1.00 94.88 81 PRO A N 1
ATOM 569 C CA . PRO A 1 81 ? -4.644 -8.276 -9.922 1.00 94.88 81 PRO A CA 1
ATOM 570 C C . PRO A 1 81 ? -4.977 -9.763 -9.760 1.00 94.88 81 PRO A C 1
ATOM 572 O O . PRO A 1 81 ? -6.130 -10.140 -9.932 1.00 94.88 81 PRO A O 1
ATOM 575 N N . SER A 1 82 ? -3.993 -10.605 -9.426 1.00 94.88 82 SER A N 1
ATOM 576 C CA . SER A 1 82 ? -4.202 -12.043 -9.215 1.00 94.88 82 SER A CA 1
ATOM 577 C C . SER A 1 82 ? -4.904 -12.376 -7.893 1.00 94.88 82 SER A C 1
ATOM 579 O O . SER A 1 82 ? -5.405 -13.486 -7.729 1.00 94.88 82 SER A O 1
ATOM 581 N N . LEU A 1 83 ? -4.961 -11.418 -6.961 1.00 95.62 83 LEU A N 1
ATOM 582 C CA . LEU A 1 83 ? -5.547 -11.569 -5.627 1.00 95.62 83 LEU A CA 1
ATOM 583 C C . LEU A 1 83 ? -6.789 -10.688 -5.424 1.00 95.62 83 LEU A C 1
ATOM 585 O O . LEU A 1 83 ? -7.413 -10.740 -4.371 1.00 95.62 83 LEU A O 1
ATOM 589 N N . VAL A 1 84 ? -7.182 -9.879 -6.408 1.00 94.62 84 VAL A N 1
ATOM 590 C CA . VAL A 1 84 ? -8.334 -8.969 -6.280 1.00 94.62 84 VAL A CA 1
ATOM 591 C C . VAL A 1 84 ? -9.662 -9.719 -6.184 1.00 94.62 84 VAL A C 1
ATOM 593 O O . VAL A 1 84 ? -10.544 -9.295 -5.441 1.00 94.62 84 VAL A O 1
ATOM 596 N N . ASP A 1 85 ? -9.783 -10.872 -6.844 1.00 94.94 85 ASP A N 1
ATOM 597 C CA . ASP A 1 85 ? -11.018 -11.668 -6.858 1.00 94.94 85 ASP A CA 1
ATOM 598 C C . ASP A 1 85 ? -11.404 -12.232 -5.479 1.00 94.94 85 ASP A C 1
ATOM 600 O O . ASP A 1 85 ? -12.569 -12.549 -5.245 1.00 94.94 85 ASP A O 1
ATOM 604 N N . ILE A 1 86 ? -10.447 -12.335 -4.549 1.00 95.19 86 ILE A N 1
ATOM 605 C CA . ILE A 1 86 ? -10.694 -12.800 -3.174 1.00 95.19 86 ILE A CA 1
ATOM 606 C C . ILE A 1 86 ? -10.968 -11.656 -2.189 1.00 95.19 86 ILE A C 1
ATOM 608 O O . ILE A 1 86 ? -11.289 -11.920 -1.031 1.00 95.19 86 ILE A O 1
ATOM 612 N N . ILE A 1 87 ? -10.832 -10.395 -2.615 1.00 96.88 87 ILE A N 1
ATOM 613 C CA . ILE A 1 87 ? -11.066 -9.215 -1.777 1.00 96.88 87 ILE A CA 1
ATOM 614 C C . ILE A 1 87 ? -12.513 -8.749 -1.995 1.00 96.88 87 ILE A C 1
ATOM 616 O O . ILE A 1 87 ? -12.828 -8.264 -3.083 1.00 96.88 87 ILE A O 1
ATOM 620 N N . PRO A 1 88 ? -13.403 -8.833 -0.991 1.00 96.00 88 PRO A N 1
ATOM 621 C CA . PRO A 1 88 ? -14.795 -8.410 -1.143 1.00 96.00 88 PRO A CA 1
ATOM 622 C C . PRO A 1 88 ? -14.922 -6.910 -1.438 1.00 96.00 88 PRO A C 1
ATOM 624 O O . PRO A 1 88 ? -14.194 -6.090 -0.884 1.00 96.00 88 PRO A O 1
ATOM 627 N N . ALA A 1 89 ? -15.918 -6.515 -2.231 1.00 95.19 89 ALA A N 1
ATOM 628 C CA . ALA A 1 89 ? -16.181 -5.109 -2.553 1.00 95.19 89 ALA A CA 1
ATOM 629 C C . ALA A 1 89 ? -16.565 -4.259 -1.332 1.00 95.19 89 ALA A C 1
ATOM 631 O O . ALA A 1 89 ? -16.485 -3.041 -1.389 1.00 95.19 89 ALA A O 1
ATOM 632 N N . ASN A 1 90 ? -17.011 -4.867 -0.237 1.00 94.12 90 ASN A N 1
ATOM 633 C CA . ASN A 1 90 ? -17.373 -4.183 1.007 1.00 94.12 90 ASN A CA 1
ATOM 634 C C . ASN A 1 90 ? -16.325 -4.392 2.114 1.00 94.12 90 ASN A C 1
ATOM 636 O O . ASN A 1 90 ? -16.666 -4.367 3.295 1.00 94.12 90 ASN A O 1
ATOM 640 N N . VAL A 1 91 ? -15.068 -4.649 1.737 1.00 95.12 91 VAL A N 1
ATOM 641 C CA . VAL A 1 91 ? -13.948 -4.762 2.676 1.00 95.12 91 VAL A CA 1
ATOM 642 C C . VAL A 1 91 ? -13.694 -3.427 3.384 1.00 95.12 91 VAL A C 1
ATOM 644 O O . VAL A 1 91 ? -13.770 -2.367 2.764 1.00 95.12 91 VAL A O 1
ATOM 647 N N . GLY A 1 92 ? -13.409 -3.481 4.684 1.00 94.00 92 GLY A N 1
ATOM 648 C CA . GLY A 1 92 ? -12.920 -2.331 5.444 1.00 94.00 92 GLY A CA 1
ATOM 649 C C . GLY A 1 92 ? -11.401 -2.211 5.351 1.00 94.00 92 GLY A C 1
ATOM 650 O O . GLY A 1 92 ? -10.725 -3.134 4.896 1.00 94.00 92 GLY A O 1
ATOM 651 N N . ALA A 1 93 ? -10.849 -1.094 5.817 1.00 93.75 93 ALA A N 1
ATOM 652 C CA . ALA A 1 93 ? -9.405 -0.911 5.920 1.00 93.75 93 ALA A CA 1
ATOM 653 C C . ALA A 1 93 ? -9.013 -0.356 7.293 1.00 93.75 93 ALA A C 1
ATOM 655 O O . ALA A 1 93 ? -9.639 0.578 7.789 1.00 93.75 93 ALA A O 1
ATOM 656 N N . GLU A 1 94 ? -7.944 -0.892 7.871 1.00 91.25 94 GLU A N 1
ATOM 657 C CA . GLU A 1 94 ? -7.334 -0.409 9.108 1.00 91.25 94 GLU A CA 1
ATOM 658 C C . GLU A 1 94 ? -5.854 -0.092 8.883 1.00 91.25 94 GLU A C 1
ATOM 660 O O . GLU A 1 94 ? -5.153 -0.775 8.137 1.00 91.25 94 GLU A O 1
ATOM 665 N N . ILE A 1 95 ? -5.353 0.950 9.545 1.00 90.62 95 ILE A N 1
ATOM 666 C CA . ILE A 1 95 ? -3.932 1.307 9.517 1.00 90.62 95 ILE A CA 1
ATOM 667 C C . ILE A 1 95 ? -3.293 0.831 10.820 1.00 90.62 95 ILE A C 1
ATOM 669 O O . ILE A 1 95 ? -3.524 1.408 11.884 1.00 90.62 95 ILE A O 1
ATOM 673 N N . THR A 1 96 ? -2.465 -0.211 10.741 1.00 89.31 96 THR A N 1
ATOM 674 C CA . THR A 1 96 ? -1.918 -0.893 11.924 1.00 89.31 96 THR A CA 1
ATOM 675 C C . THR A 1 96 ? -0.449 -1.293 11.750 1.00 89.31 96 THR A C 1
ATOM 677 O O . THR A 1 96 ? 0.164 -1.042 10.715 1.00 89.31 96 THR A O 1
ATOM 680 N N . SER A 1 97 ? 0.168 -1.845 12.794 1.00 88.81 97 SER A N 1
ATOM 681 C CA . SER A 1 97 ? 1.541 -2.367 12.786 1.00 88.81 97 SER A CA 1
ATOM 682 C C . SER A 1 97 ? 1.616 -3.687 13.551 1.00 88.81 97 SER A C 1
ATOM 684 O O . SER A 1 97 ? 0.877 -3.913 14.502 1.00 88.81 97 SER A O 1
ATOM 686 N N . SER A 1 98 ? 2.538 -4.572 13.159 1.00 85.31 98 SER A N 1
ATOM 687 C CA . SER A 1 98 ? 2.703 -5.879 13.821 1.00 85.31 98 SER A CA 1
ATOM 688 C C . SER A 1 98 ? 3.418 -5.770 15.170 1.00 85.31 98 SER A C 1
ATOM 690 O O . SER A 1 98 ? 3.385 -6.700 15.967 1.00 85.31 98 SER A O 1
ATOM 692 N N . THR A 1 99 ? 4.091 -4.646 15.418 1.00 82.94 99 THR A N 1
ATOM 693 C CA . THR A 1 99 ? 4.757 -4.325 16.682 1.00 82.94 99 THR A CA 1
ATOM 694 C C . THR A 1 99 ? 4.498 -2.861 17.036 1.00 82.94 99 THR A C 1
ATOM 696 O O . THR A 1 99 ? 4.058 -2.073 16.194 1.00 82.94 99 THR A O 1
ATOM 699 N N . VAL A 1 100 ? 4.800 -2.482 18.279 1.00 76.69 100 VAL A N 1
ATOM 700 C CA . VAL A 1 100 ? 4.608 -1.111 18.787 1.00 76.69 100 VAL A CA 1
ATOM 701 C C . VAL A 1 100 ? 5.444 -0.077 18.019 1.00 76.69 100 VAL A C 1
ATOM 703 O O . VAL A 1 100 ? 4.988 1.042 17.807 1.00 76.69 100 VAL A O 1
ATOM 706 N N . PHE A 1 101 ? 6.636 -0.463 17.557 1.00 79.81 101 PHE A N 1
ATOM 707 C CA . PHE A 1 101 ? 7.578 0.411 16.842 1.00 79.81 101 PHE A CA 1
ATOM 708 C C . PHE A 1 101 ? 7.737 0.049 15.358 1.00 79.81 101 PHE A C 1
ATOM 710 O O . PHE A 1 101 ? 8.588 0.602 14.666 1.00 79.81 101 PHE A O 1
ATOM 717 N N . GLY A 1 102 ? 6.966 -0.926 14.878 1.00 81.81 102 GLY A N 1
ATOM 718 C CA . GLY A 1 102 ? 7.038 -1.400 13.503 1.00 81.81 102 GLY A CA 1
ATOM 719 C C . GLY A 1 102 ? 6.437 -0.397 12.528 1.00 81.81 102 GLY A C 1
ATOM 720 O O . GLY A 1 102 ? 5.555 0.386 12.887 1.00 81.81 102 GLY A O 1
ATOM 721 N N . SER A 1 103 ? 6.883 -0.460 11.274 1.00 87.44 103 SER A N 1
ATOM 722 C CA . SER A 1 103 ? 6.264 0.307 10.197 1.00 87.44 103 SER A CA 1
ATOM 723 C C . SER A 1 103 ? 4.776 -0.025 10.075 1.00 87.44 103 SER A C 1
ATOM 725 O O . SER A 1 103 ? 4.347 -1.168 10.286 1.00 87.44 103 SER A O 1
ATOM 727 N N . LYS A 1 104 ? 3.984 0.998 9.744 1.00 90.44 104 LYS A N 1
ATOM 728 C CA . LYS A 1 104 ? 2.552 0.831 9.514 1.00 90.44 104 LYS A CA 1
ATOM 729 C C . LYS A 1 104 ? 2.297 0.133 8.179 1.00 90.44 104 LYS A C 1
ATOM 731 O O . LYS A 1 104 ? 3.089 0.230 7.243 1.00 90.44 104 LYS A O 1
ATOM 736 N N . PHE A 1 105 ? 1.185 -0.581 8.114 1.00 93.44 105 PHE A N 1
ATOM 737 C CA . PHE A 1 105 ? 0.648 -1.216 6.920 1.00 93.44 105 PHE A CA 1
ATOM 738 C C . PHE A 1 105 ? -0.875 -1.055 6.902 1.00 93.44 105 PHE A C 1
ATOM 740 O O . PHE A 1 105 ? -1.479 -0.733 7.928 1.00 93.44 105 PHE A O 1
ATOM 747 N N . VAL A 1 106 ? -1.480 -1.263 5.736 1.00 94.69 106 VAL A N 1
ATOM 748 C CA . VAL A 1 106 ? -2.938 -1.281 5.583 1.00 94.69 106 VAL A CA 1
ATOM 749 C C . VAL A 1 106 ? -3.413 -2.721 5.713 1.00 94.69 106 VAL A C 1
ATOM 751 O O . VAL A 1 106 ? -2.951 -3.588 4.971 1.00 94.69 106 VAL A O 1
ATOM 754 N N . ASP A 1 107 ? -4.307 -2.986 6.653 1.00 95.31 107 ASP A N 1
ATOM 755 C CA . ASP A 1 107 ? -4.981 -4.271 6.799 1.00 95.31 107 ASP A CA 1
ATOM 756 C C . ASP A 1 107 ? -6.392 -4.159 6.229 1.00 95.31 107 ASP A C 1
ATOM 758 O O . ASP A 1 107 ? -7.185 -3.324 6.659 1.00 95.31 107 ASP A O 1
ATOM 762 N N . LEU A 1 108 ? -6.692 -4.965 5.220 1.00 95.88 108 LEU A N 1
ATOM 763 C CA . LEU A 1 108 ? -8.022 -5.094 4.654 1.00 95.88 108 LEU A CA 1
ATOM 764 C C . LEU A 1 108 ? -8.795 -6.084 5.516 1.00 95.88 108 LEU A C 1
ATOM 766 O O . LEU A 1 108 ? -8.417 -7.251 5.630 1.00 95.88 108 LEU A O 1
ATOM 770 N N . VAL A 1 109 ? -9.880 -5.610 6.119 1.00 94.50 109 VAL A N 1
ATOM 771 C CA . VAL A 1 109 ? -10.679 -6.372 7.077 1.00 94.50 109 VAL A CA 1
ATOM 772 C C . VAL A 1 109 ? -11.971 -6.822 6.395 1.00 94.50 109 VAL A C 1
ATOM 774 O O . VAL A 1 109 ? -12.818 -5.980 6.071 1.00 94.50 109 VAL A O 1
ATOM 777 N N . PRO A 1 110 ? -12.158 -8.133 6.144 1.00 92.00 110 PRO A N 1
ATOM 778 C CA . PRO A 1 110 ? -13.413 -8.647 5.616 1.00 92.00 110 PRO A CA 1
ATOM 779 C C . PRO A 1 110 ? -14.575 -8.336 6.569 1.00 92.00 110 PRO A C 1
ATOM 781 O O . PRO A 1 110 ? -14.437 -8.508 7.782 1.00 92.00 110 PRO A O 1
ATOM 784 N N . PRO A 1 111 ? -15.740 -7.919 6.055 1.00 90.44 111 PRO A N 1
ATOM 785 C CA . PRO A 1 111 ? -16.915 -7.719 6.889 1.00 90.44 111 PRO A CA 1
ATOM 786 C C . PRO A 1 111 ? -17.518 -9.069 7.294 1.00 90.44 111 PRO A C 1
ATOM 788 O O . PRO A 1 111 ? -17.268 -10.093 6.661 1.00 90.44 111 PRO A O 1
ATOM 791 N N . ALA A 1 112 ? -18.398 -9.060 8.299 1.00 91.25 112 ALA A N 1
ATOM 792 C CA . ALA A 1 112 ? -19.112 -10.264 8.739 1.00 91.25 112 ALA A CA 1
ATOM 793 C C . ALA A 1 112 ? -19.925 -10.932 7.611 1.00 91.25 112 ALA A C 1
ATOM 795 O O . ALA A 1 112 ? -20.049 -12.152 7.584 1.00 91.25 112 ALA A O 1
ATOM 796 N N . ASN A 1 113 ? -20.439 -10.131 6.669 1.00 93.12 113 ASN A N 1
ATOM 797 C CA . ASN A 1 113 ? -21.121 -10.595 5.461 1.00 93.12 113 ASN A CA 1
ATOM 798 C C . ASN A 1 113 ? -20.356 -10.104 4.215 1.00 93.12 113 ASN A C 1
ATOM 800 O O . ASN A 1 113 ? -20.630 -8.997 3.730 1.00 93.12 113 ASN A O 1
ATOM 804 N N . PRO A 1 114 ? -19.376 -10.878 3.711 1.00 92.94 114 PRO A N 1
ATOM 805 C CA . PRO A 1 114 ? -18.624 -10.534 2.508 1.00 92.94 114 PRO A CA 1
ATOM 806 C C . PRO A 1 114 ? 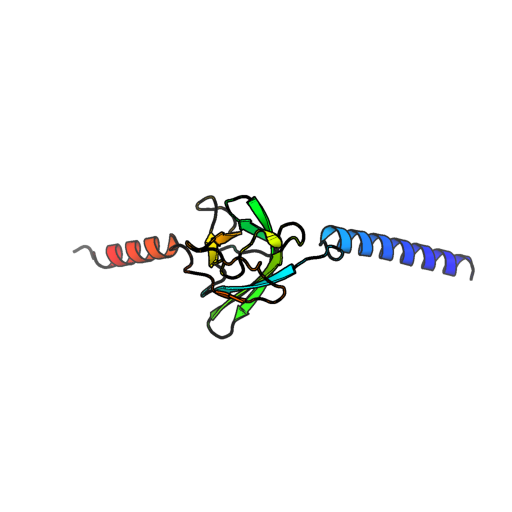-19.528 -10.423 1.283 1.00 92.94 114 PRO A C 1
ATOM 808 O O . PRO A 1 114 ? -20.363 -11.290 1.024 1.00 92.94 114 PRO A O 1
ATOM 811 N N . SER A 1 115 ? -19.344 -9.359 0.508 1.00 93.88 115 SER A N 1
ATOM 812 C CA . SER A 1 115 ? -19.960 -9.238 -0.806 1.00 93.88 115 SER A CA 1
ATOM 813 C C . SER A 1 115 ? -19.434 -10.324 -1.746 1.00 93.88 115 SER A C 1
ATOM 815 O O . SER A 1 115 ? -18.243 -10.627 -1.751 1.00 93.88 115 SER A O 1
ATOM 817 N N . ALA A 1 116 ? -20.318 -10.868 -2.584 1.00 93.50 116 ALA A N 1
ATOM 818 C CA . ALA A 1 116 ? -19.938 -11.781 -3.660 1.00 93.50 116 ALA A CA 1
ATOM 819 C C . ALA A 1 116 ? -19.210 -11.068 -4.813 1.00 93.50 116 ALA A C 1
ATOM 821 O O . ALA A 1 116 ? -18.610 -11.727 -5.658 1.00 93.50 116 ALA A O 1
ATOM 822 N N . GLN A 1 117 ? -19.289 -9.734 -4.890 1.00 95.81 117 GLN A N 1
ATOM 823 C CA . GLN A 1 117 ? -18.520 -8.971 -5.867 1.00 95.81 117 GLN A CA 1
ATOM 824 C C . GLN A 1 117 ? -17.143 -8.611 -5.299 1.00 95.81 117 GLN A C 1
ATOM 826 O O . GLN A 1 117 ? -17.077 -8.179 -4.146 1.00 95.81 117 GLN A O 1
ATOM 831 N N . PRO A 1 118 ? -16.071 -8.708 -6.101 1.00 95.69 118 PRO A N 1
ATOM 832 C CA . PRO A 1 118 ? -14.746 -8.286 -5.677 1.00 95.69 118 PRO A CA 1
ATOM 833 C C . PRO A 1 118 ? -14.599 -6.760 -5.691 1.00 95.69 118 PRO A C 1
ATOM 835 O O . PRO A 1 118 ? -15.373 -6.045 -6.346 1.00 95.69 118 PRO A O 1
ATOM 838 N N . VAL A 1 119 ? -13.584 -6.266 -4.980 1.00 95.38 119 VAL A N 1
ATOM 839 C CA . VAL A 1 119 ? -13.154 -4.863 -5.034 1.00 95.38 119 VAL A CA 1
ATOM 840 C C . VAL A 1 119 ? -12.812 -4.470 -6.473 1.00 95.38 119 VAL A C 1
ATOM 842 O O . VAL A 1 119 ? -12.305 -5.273 -7.258 1.00 95.38 119 VAL A O 1
ATOM 845 N N . ARG A 1 120 ? -13.122 -3.229 -6.848 1.00 94.38 120 ARG A N 1
ATOM 846 C CA . ARG A 1 120 ? -12.928 -2.737 -8.220 1.00 94.38 120 ARG A CA 1
ATOM 847 C C . ARG A 1 120 ? -11.851 -1.665 -8.293 1.00 94.38 120 ARG A C 1
ATOM 849 O O . ARG A 1 120 ? -11.594 -0.957 -7.325 1.00 94.38 120 ARG A O 1
ATOM 856 N N . ALA A 1 121 ? -11.271 -1.514 -9.480 1.00 94.25 121 ALA A N 1
ATOM 857 C CA . ALA A 1 121 ? -10.368 -0.408 -9.770 1.00 94.25 121 ALA A CA 1
ATOM 858 C C . ALA A 1 121 ? -11.042 0.947 -9.484 1.00 94.25 121 ALA A C 1
ATOM 860 O O . ALA A 1 121 ? -12.207 1.157 -9.829 1.00 94.25 121 ALA A O 1
ATOM 861 N N . ASN A 1 122 ? -10.276 1.860 -8.893 1.00 94.00 122 ASN A N 1
ATOM 862 C CA . ASN A 1 122 ? -10.659 3.202 -8.453 1.00 94.00 122 ASN A CA 1
ATOM 863 C C . ASN A 1 122 ? -11.775 3.232 -7.402 1.00 94.00 122 ASN A C 1
ATOM 865 O O . ASN A 1 122 ? -12.412 4.266 -7.199 1.00 94.00 122 ASN A O 1
ATOM 869 N N . GLN A 1 123 ? -12.031 2.107 -6.736 1.00 94.44 123 GLN A N 1
ATOM 870 C CA . GLN A 1 123 ? -12.954 2.080 -5.619 1.00 94.44 123 GLN A CA 1
ATOM 871 C C . GLN A 1 123 ? -12.371 2.845 -4.425 1.00 94.44 123 GLN A C 1
ATOM 873 O O . GLN A 1 123 ? -11.175 2.767 -4.143 1.00 94.44 123 GLN A O 1
ATOM 878 N N . VAL A 1 124 ? -13.244 3.548 -3.705 1.00 94.75 124 VAL A N 1
ATOM 879 C CA . VAL A 1 124 ? -12.919 4.179 -2.427 1.00 94.75 124 VAL A CA 1
ATOM 880 C C . VAL A 1 124 ? -13.383 3.274 -1.287 1.00 94.75 124 VAL A C 1
ATOM 882 O O . VAL A 1 124 ? -14.522 2.805 -1.287 1.00 94.75 124 VAL A O 1
ATOM 885 N N . ILE A 1 125 ? -12.493 3.023 -0.334 1.00 91.56 125 ILE A N 1
ATOM 886 C CA . ILE A 1 125 ? -12.748 2.285 0.901 1.00 91.56 125 ILE A CA 1
ATOM 887 C C . ILE A 1 125 ? -12.659 3.274 2.060 1.00 91.56 125 ILE A C 1
ATOM 889 O O . ILE A 1 125 ? -11.680 4.014 2.189 1.00 91.56 125 ILE A O 1
ATOM 893 N N . GLU A 1 126 ? -13.671 3.275 2.921 1.00 83.56 126 GLU A N 1
ATOM 894 C CA . GLU A 1 126 ? -13.605 4.026 4.170 1.00 83.56 126 GLU A CA 1
ATOM 895 C C . GLU A 1 126 ? -12.728 3.269 5.171 1.00 83.56 126 GLU A C 1
ATOM 897 O O . GLU A 1 126 ? -12.990 2.117 5.527 1.00 83.56 126 GLU A O 1
ATOM 902 N N . GLY A 1 127 ? 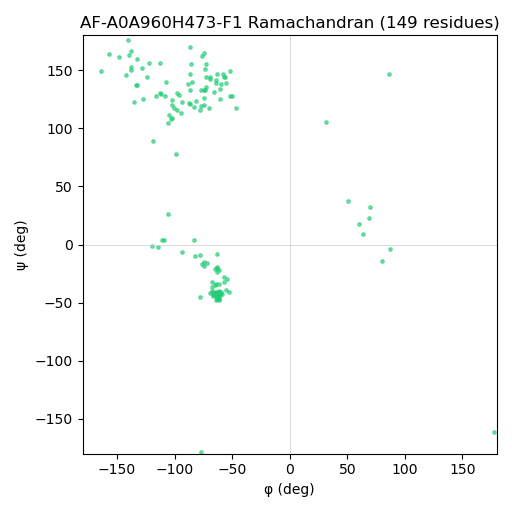-11.638 3.910 5.588 1.00 73.88 127 GLY A N 1
ATOM 903 C CA . GLY A 1 127 ? -10.753 3.399 6.618 1.00 73.88 127 GLY A CA 1
ATOM 904 C C . GLY A 1 127 ? -11.411 3.556 7.980 1.00 73.88 127 GLY A C 1
ATOM 905 O O . GLY A 1 127 ? -11.706 4.672 8.408 1.00 73.88 127 GLY A O 1
ATOM 906 N N . ASN A 1 128 ? -11.628 2.447 8.682 1.00 66.38 128 ASN A N 1
ATOM 907 C CA . ASN A 1 128 ? -12.234 2.484 10.001 1.00 66.38 128 ASN A CA 1
ATOM 908 C C . ASN A 1 128 ? -11.136 2.679 11.056 1.00 66.38 128 ASN A C 1
ATOM 910 O O . ASN A 1 128 ? -10.198 1.896 11.136 1.00 66.38 128 ASN A O 1
ATOM 914 N N . ARG A 1 129 ? -11.265 3.766 11.830 1.00 54.53 129 ARG A N 1
ATOM 915 C CA . ARG A 1 129 ? -10.573 4.108 13.092 1.00 54.53 129 ARG A CA 1
ATOM 916 C C . ARG A 1 129 ? -9.136 3.576 13.234 1.00 54.53 129 ARG A C 1
ATOM 918 O O . ARG A 1 129 ? -8.902 2.432 13.607 1.00 54.53 129 ARG A O 1
ATOM 925 N N . VAL A 1 130 ? -8.166 4.479 13.085 1.00 51.91 130 VAL A N 1
ATOM 926 C CA . VAL A 1 130 ? -6.764 4.250 13.473 1.00 51.91 130 VAL A CA 1
ATOM 927 C C . VAL A 1 130 ? -6.702 3.748 14.921 1.00 51.91 130 VAL A C 1
ATOM 929 O O . VAL A 1 130 ? -7.277 4.371 15.818 1.00 51.91 130 VAL A O 1
ATOM 932 N N . THR A 1 131 ? -6.014 2.624 15.153 1.00 48.84 131 THR A N 1
ATOM 933 C CA . THR A 1 131 ? -5.770 2.080 16.496 1.00 48.84 131 THR A CA 1
ATOM 934 C C . THR A 1 131 ? -5.215 3.185 17.395 1.00 48.84 131 THR A C 1
ATOM 936 O O . THR A 1 131 ? -4.243 3.843 17.022 1.00 48.84 131 THR A O 1
ATOM 939 N N . VAL A 1 132 ? -5.836 3.397 18.561 1.00 48.12 132 VAL A N 1
ATOM 940 C CA . VAL A 1 132 ? -5.458 4.436 19.533 1.00 48.12 132 VAL A CA 1
ATOM 941 C C . VAL A 1 132 ? -3.940 4.419 19.748 1.00 48.12 132 VAL A C 1
ATOM 943 O O . VAL A 1 132 ? -3.371 3.414 20.173 1.00 48.12 132 VAL A O 1
ATOM 946 N N . GLU A 1 133 ? -3.270 5.518 19.396 1.00 56.09 133 GLU A N 1
ATOM 947 C CA . GLU A 1 133 ? -1.813 5.630 19.474 1.00 56.09 133 GLU A CA 1
ATOM 948 C C . GLU A 1 133 ? -1.367 5.749 20.944 1.00 56.09 133 GLU A C 1
ATOM 950 O O . GLU A 1 133 ? -2.012 6.427 21.744 1.00 56.09 133 GLU A O 1
ATOM 955 N N . ILE A 1 134 ? -0.215 5.162 21.307 1.00 56.50 134 ILE A N 1
ATOM 956 C CA . ILE A 1 134 ? 0.396 5.334 22.646 1.00 56.50 134 ILE A CA 1
ATOM 957 C C . ILE A 1 134 ? 0.602 6.816 22.982 1.00 56.50 134 ILE A C 1
ATOM 959 O O . ILE A 1 134 ? 0.509 7.187 24.147 1.00 56.50 134 ILE A O 1
ATOM 963 N N . ASN A 1 135 ? 0.814 7.678 21.980 1.00 51.66 135 ASN A N 1
ATOM 964 C CA . ASN A 1 135 ? 0.868 9.129 22.172 1.00 51.66 135 ASN A CA 1
ATOM 965 C C . ASN A 1 135 ? -0.366 9.661 22.910 1.00 51.66 135 ASN A C 1
ATOM 967 O O . ASN A 1 135 ? -0.223 10.489 23.804 1.00 51.66 135 ASN A O 1
ATOM 971 N N . THR A 1 136 ? -1.560 9.150 22.591 1.00 59.31 136 THR A N 1
ATOM 972 C CA . THR A 1 136 ? -2.803 9.544 23.261 1.00 59.31 136 THR A CA 1
ATOM 973 C C . THR A 1 136 ? -2.812 9.081 24.716 1.00 59.31 136 THR A C 1
ATOM 975 O O . THR A 1 136 ? -3.184 9.852 25.595 1.00 59.31 136 THR A O 1
ATOM 978 N N . VAL A 1 137 ? -2.324 7.868 24.994 1.00 64.06 137 VAL A N 1
ATOM 979 C CA . VAL A 1 137 ? -2.200 7.344 26.36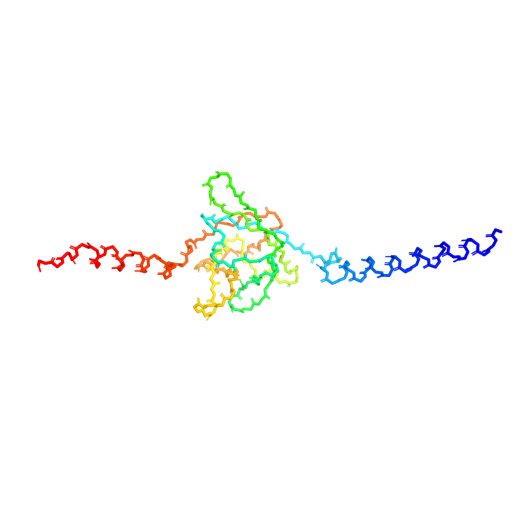5 1.00 64.06 137 VAL A CA 1
ATOM 980 C C . VAL A 1 137 ? -1.161 8.133 27.168 1.00 64.06 137 VAL A C 1
ATOM 982 O O . VAL A 1 137 ? -1.403 8.466 28.323 1.00 64.06 137 VAL A O 1
ATOM 985 N N . PHE A 1 138 ? -0.025 8.492 26.565 1.00 65.12 138 PHE A N 1
ATOM 986 C CA . PHE A 1 138 ? 1.012 9.297 27.211 1.00 65.12 138 PHE A CA 1
ATOM 987 C C . PHE A 1 138 ? 0.526 10.724 27.493 1.00 65.12 138 PHE A C 1
ATOM 989 O O . PHE A 1 138 ? 0.727 11.227 28.593 1.00 65.12 138 PHE A O 1
ATOM 996 N N . GLN A 1 139 ? -0.176 11.357 26.546 1.00 64.94 139 GLN A N 1
ATOM 997 C CA . GLN A 1 139 ? -0.803 12.667 26.758 1.00 64.94 139 GLN A CA 1
ATOM 998 C C . GLN A 1 139 ? -1.869 12.625 27.853 1.00 64.94 139 GLN A C 1
ATOM 1000 O O . GLN A 1 139 ? -1.910 13.525 28.688 1.00 64.94 139 GLN A O 1
ATOM 1005 N N . GLN A 1 140 ? -2.686 11.572 27.903 1.00 68.12 140 GLN A N 1
ATOM 1006 C CA . GLN A 1 140 ? -3.650 11.375 28.986 1.00 68.12 140 GLN A CA 1
ATOM 1007 C C . GLN A 1 140 ? -2.953 11.163 30.334 1.00 68.12 140 GLN A C 1
ATOM 1009 O O . GLN A 1 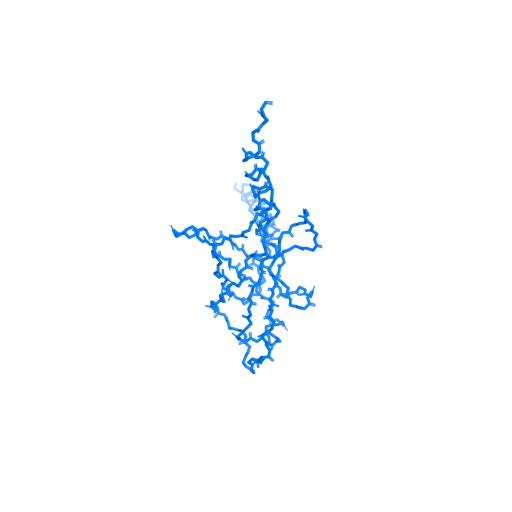140 ? -3.358 11.766 31.324 1.00 68.12 140 GLN A O 1
ATOM 1014 N N . LEU A 1 141 ? -1.873 10.380 30.377 1.00 73.44 141 LEU A N 1
ATOM 1015 C CA . LEU A 1 141 ? -1.104 10.152 31.597 1.00 73.44 141 LEU A CA 1
ATOM 1016 C C . LEU A 1 141 ? -0.444 11.442 32.102 1.00 73.44 141 LEU A C 1
ATOM 1018 O O . LEU A 1 141 ? -0.577 11.762 33.277 1.00 73.44 141 LEU A O 1
ATOM 1022 N N . VAL A 1 142 ? 0.221 12.207 31.229 1.00 76.06 142 VAL A N 1
ATOM 1023 C CA . VAL A 1 142 ? 0.818 13.506 31.586 1.00 76.06 142 VAL A CA 1
ATOM 1024 C C . VAL A 1 142 ? -0.259 14.488 32.038 1.00 76.06 142 VAL A C 1
ATOM 1026 O O . VAL A 1 142 ? -0.052 15.180 33.026 1.00 76.06 142 VAL A O 1
ATOM 1029 N N . SER A 1 143 ? -1.424 14.510 31.385 1.00 75.38 143 SER A N 1
ATOM 1030 C CA . SER A 1 143 ? -2.550 15.354 31.800 1.00 75.38 143 SER A CA 1
ATOM 1031 C C . SER A 1 143 ? -3.040 15.007 33.208 1.00 75.38 143 SER A C 1
ATOM 1033 O O . SER A 1 143 ? -3.252 15.912 34.011 1.00 75.38 143 SER A O 1
ATOM 1035 N N . VAL A 1 144 ? -3.196 13.719 33.529 1.00 77.69 144 VAL A N 1
ATOM 1036 C CA . VAL A 1 144 ? -3.597 13.271 34.873 1.00 77.69 144 VAL A CA 1
ATOM 1037 C C . VAL A 1 144 ? -2.508 13.588 35.896 1.00 77.69 144 VAL A C 1
ATOM 1039 O O . VAL A 1 144 ? -2.808 14.130 36.952 1.00 77.69 144 VAL A O 1
ATOM 1042 N N . LEU A 1 145 ? -1.239 13.322 35.577 1.00 73.94 145 LEU A N 1
ATOM 1043 C CA . LEU A 1 145 ? -0.112 13.630 36.462 1.00 73.94 145 LEU A CA 1
ATOM 1044 C C . LEU A 1 145 ? 0.052 15.139 36.694 1.00 73.94 145 LEU A C 1
ATOM 1046 O O . LEU A 1 145 ? 0.408 15.542 37.792 1.00 73.94 145 LEU A O 1
ATOM 1050 N N . SER A 1 146 ? -0.256 15.976 35.699 1.00 69.62 146 SER A N 1
ATOM 1051 C CA . SER A 1 146 ? -0.217 17.440 35.819 1.00 69.62 146 SER A CA 1
ATOM 1052 C C . SER A 1 146 ? -1.372 18.029 36.633 1.00 69.62 146 SER A C 1
ATOM 1054 O O . SER A 1 146 ? -1.270 19.158 37.093 1.00 69.62 146 SER A O 1
ATOM 1056 N N . GLN A 1 147 ? -2.462 17.275 36.822 1.00 75.19 147 GLN A N 1
ATOM 1057 C CA . GLN A 1 147 ? -3.571 17.654 37.707 1.00 75.19 147 GLN A CA 1
ATOM 1058 C C . GLN A 1 147 ? -3.295 17.314 39.176 1.00 75.19 147 GLN A C 1
ATOM 1060 O O . GLN A 1 147 ? -4.044 17.744 40.050 1.00 75.19 147 GLN A O 1
ATOM 1065 N N . ILE A 1 148 ? -2.228 16.561 39.457 1.00 67.75 148 ILE A N 1
ATOM 1066 C CA . ILE A 1 148 ? -1.750 16.307 40.814 1.00 67.75 148 ILE A CA 1
ATOM 1067 C C . ILE A 1 148 ? -0.582 17.263 41.075 1.00 67.75 148 ILE A C 1
ATOM 1069 O O . ILE A 1 148 ? 0.587 16.894 40.984 1.00 67.75 148 ILE A O 1
ATOM 1073 N N . GLU A 1 149 ? -0.902 18.524 41.356 1.00 57.78 149 GLU A N 1
ATOM 1074 C CA . GLU A 1 149 ? 0.065 19.477 41.906 1.00 57.78 149 GLU A CA 1
ATOM 1075 C C . GLU A 1 149 ? 0.475 19.033 43.326 1.00 57.78 149 GLU A C 1
ATOM 1077 O O . GLU A 1 149 ? -0.399 18.724 44.143 1.00 57.78 149 GLU A O 1
ATOM 1082 N N . PRO A 1 150 ? 1.780 18.976 43.654 1.00 60.53 150 PRO A N 1
ATOM 1083 C CA . PRO A 1 150 ? 2.221 18.771 45.026 1.00 60.53 150 PRO A CA 1
ATOM 1084 C C . PRO A 1 150 ? 1.994 20.055 45.838 1.00 60.53 150 PRO A C 1
ATOM 1086 O O . PRO A 1 150 ? 2.347 21.146 45.386 1.00 60.53 150 PRO A O 1
ATOM 1089 N N . ALA A 1 151 ? 1.409 19.905 47.028 1.00 49.72 151 ALA A N 1
ATOM 1090 C CA . ALA A 1 151 ? 1.428 20.924 48.080 1.00 49.72 151 ALA A CA 1
ATOM 1091 C C . ALA A 1 151 ? 2.817 21.028 48.729 1.00 49.72 151 ALA A C 1
ATOM 1093 O O . ALA A 1 151 ? 3.519 19.989 48.78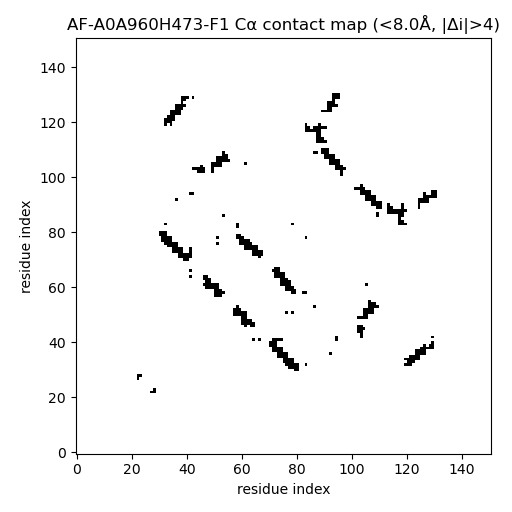4 1.00 49.72 151 ALA A O 1
#

Secondary structure (DSSP, 8-state):
-HHHHHHHHHHHHHHHHHHHHHHHHTTTTS--EEEEEEES---TT--TT-EEEETTEEEEEEEEEEE-TTS-EEEEEEE-TTTGGGSBTT-EEEEE-SSTTSPPEEEEE--SS--SSBP-TTEEEEBP-PPPPHHHHHHHHHHHHHT----

Mean predicted aligned error: 9.17 Å

Nearest PDB structures (foldseek):
  8hqa-assembly1_C-4  TM=8.534E-01  e=7.338E-08  Escherichia coli K-12
  5uw8-assembly1_B  TM=8.784E-01  e=1.125E-07  Escherichia coli O157:H7
  7cha-assembly1_C  TM=7.273E-01  e=4.788E-08  Pseudomonas aeruginosa PAO1
  5uw2-assembly1_A-2  TM=8.208E-01  e=1.947E-07  Escherichia coli O157:H7
  6zy2-assembly1_A  TM=6.922E-01  e=2.808E-07  Escherichia coli B185